Protein AF-A0A7R9DRI1-F1 (afdb_monomer_lite)

Radius of gyration: 30.31 Å; chains: 1; bounding box: 69×29×65 Å

Secondary structure (DSSP, 8-state):
------HHHHHHHHS----HHHHHHHHHHHHHHHHHHH-PPPTTTT----TTS------TTGGGG-------GGGG--

pLDDT: mean 75.47, std 11.57, range [42.84, 93.75]

Foldseek 3Di:
DPPPDDVVVVVVVVPDDDDPVVVVVVVVVVVVVVVVVVPDDDPCPVPDDDPPPDDPPPDVVVVVPDPPPPDDPVVPPD

Organism: Timema cristinae (NCBI:txid61476)

Structure (mmCIF, N/CA/C/O backbone):
data_AF-A0A7R9DRI1-F1
#
_entry.id   AF-A0A7R9DRI1-F1
#
loop_
_atom_site.group_PDB
_atom_site.id
_atom_site.type_symbol
_atom_site.label_atom_id
_atom_site.label_alt_id
_atom_site.label_comp_id
_atom_site.label_asym_id
_atom_site.label_entity_id
_atom_site.label_seq_id
_atom_site.pdbx_PDB_ins_code
_atom_site.Cartn_x
_atom_site.Cartn_y
_atom_site.Cartn_z
_atom_site.occupancy
_atom_site.B_iso_or_equiv
_atom_site.auth_seq_id
_atom_site.auth_comp_id
_atom_site.auth_asym_id
_atom_site.auth_atom_id
_atom_site.pdbx_PDB_model_num
ATOM 1 N N . MET A 1 1 ? -9.955 -10.491 -0.980 1.00 42.84 1 MET A N 1
ATOM 2 C CA . MET A 1 1 ? -10.260 -10.713 -2.412 1.00 42.84 1 MET A CA 1
ATOM 3 C C . MET A 1 1 ? -8.980 -11.146 -3.108 1.00 42.84 1 MET A C 1
ATOM 5 O O . MET A 1 1 ? -8.038 -10.370 -3.114 1.00 42.84 1 MET A O 1
ATOM 9 N N . ALA A 1 2 ? -8.903 -12.364 -3.648 1.00 52.56 2 ALA A N 1
ATOM 10 C CA . ALA A 1 2 ? -7.769 -12.746 -4.491 1.00 52.56 2 ALA A CA 1
ATOM 11 C C . ALA A 1 2 ? -7.882 -11.995 -5.829 1.00 52.56 2 ALA A C 1
ATOM 13 O O . ALA A 1 2 ? -8.906 -12.106 -6.509 1.00 52.56 2 ALA A O 1
ATOM 14 N N . ALA A 1 3 ? -6.875 -11.191 -6.177 1.00 64.25 3 ALA A N 1
ATOM 15 C CA . ALA A 1 3 ? -6.848 -10.472 -7.444 1.00 64.25 3 ALA A CA 1
ATOM 16 C C . ALA A 1 3 ? -6.899 -11.482 -8.603 1.00 64.25 3 ALA A C 1
ATOM 18 O O . ALA A 1 3 ? -6.045 -12.360 -8.724 1.00 64.25 3 ALA A O 1
ATOM 19 N N . ARG A 1 4 ? -7.934 -11.381 -9.443 1.00 66.00 4 ARG A N 1
ATOM 20 C CA . ARG A 1 4 ? -8.120 -12.215 -10.638 1.00 66.00 4 ARG A CA 1
ATOM 21 C C . ARG A 1 4 ? -7.200 -11.705 -11.743 1.00 66.00 4 ARG A C 1
ATOM 23 O O . ARG A 1 4 ? -7.656 -11.059 -12.679 1.00 66.00 4 ARG A O 1
ATOM 30 N N . GLU A 1 5 ? -5.905 -11.954 -11.628 1.00 68.75 5 GLU A N 1
ATOM 31 C CA . GLU A 1 5 ? -4.952 -11.639 -12.691 1.00 68.75 5 GLU A CA 1
ATOM 32 C C . GLU A 1 5 ? -4.412 -12.912 -13.350 1.00 68.75 5 GLU A C 1
ATOM 34 O O . GLU A 1 5 ? -4.108 -13.912 -12.704 1.00 68.75 5 GLU A O 1
ATOM 39 N N . SER A 1 6 ? -4.327 -12.885 -14.679 1.00 72.06 6 SER A N 1
ATOM 40 C CA . SER A 1 6 ? -3.805 -13.998 -15.470 1.00 72.06 6 SER A CA 1
ATOM 41 C C . SER A 1 6 ? -2.279 -14.020 -15.388 1.00 72.06 6 SER A C 1
ATOM 43 O O . SER A 1 6 ? -1.623 -13.106 -15.893 1.00 72.06 6 SER A O 1
ATOM 45 N N . GLY A 1 7 ? -1.704 -15.083 -14.814 1.00 71.06 7 GLY A N 1
ATOM 46 C CA . GLY A 1 7 ? -0.247 -15.266 -14.718 1.00 71.06 7 GLY A CA 1
ATOM 47 C C . GLY A 1 7 ? 0.473 -15.150 -16.068 1.00 71.06 7 GLY A C 1
ATOM 48 O O . GLY A 1 7 ? 1.540 -14.549 -16.153 1.00 71.06 7 GLY A O 1
ATOM 49 N N . ARG A 1 8 ? -0.181 -15.565 -17.165 1.00 65.38 8 ARG A N 1
ATOM 50 C CA . ARG A 1 8 ? 0.358 -15.427 -18.531 1.00 65.38 8 ARG A CA 1
ATOM 51 C C . ARG A 1 8 ? 0.632 -13.971 -18.926 1.00 65.38 8 ARG A C 1
ATOM 53 O O . ARG A 1 8 ? 1.577 -13.700 -19.661 1.00 65.38 8 ARG A O 1
ATOM 60 N N . ILE A 1 9 ? -0.182 -13.028 -18.447 1.00 68.00 9 ILE A N 1
ATOM 61 C CA . ILE A 1 9 ? -0.032 -11.595 -18.750 1.00 68.00 9 ILE A CA 1
ATOM 62 C C . ILE A 1 9 ? 1.129 -10.990 -17.948 1.00 68.00 9 ILE A C 1
ATOM 64 O O . ILE A 1 9 ? 1.839 -10.119 -18.463 1.00 68.00 9 ILE A O 1
ATOM 68 N N . LYS A 1 10 ? 1.348 -11.464 -16.714 1.00 70.00 10 LYS A N 1
ATOM 69 C CA . LYS A 1 10 ? 2.504 -11.082 -15.893 1.00 70.00 10 LYS A CA 1
ATOM 70 C C . LYS A 1 10 ? 3.809 -11.542 -16.540 1.00 70.00 10 LYS A C 1
ATOM 72 O O . LYS A 1 10 ? 4.681 -10.709 -16.785 1.00 70.00 10 LYS A O 1
ATOM 77 N N . ASP A 1 11 ? 3.894 -12.813 -16.920 1.00 67.81 11 ASP A N 1
ATOM 78 C CA . ASP A 1 11 ? 5.105 -13.391 -17.513 1.00 67.81 11 ASP A CA 1
ATOM 79 C C . ASP A 1 11 ? 5.465 -12.737 -18.853 1.00 67.81 11 ASP A C 1
ATOM 81 O O . ASP A 1 11 ? 6.625 -12.411 -19.112 1.00 67.81 11 ASP A O 1
ATOM 85 N N . ALA A 1 12 ? 4.466 -12.476 -19.702 1.00 69.94 12 ALA A N 1
ATOM 86 C CA . ALA A 1 12 ? 4.676 -11.789 -20.972 1.00 69.94 12 ALA A CA 1
ATOM 87 C C . ALA A 1 12 ? 5.176 -10.346 -20.781 1.00 69.94 12 ALA A C 1
ATOM 89 O O . ALA A 1 12 ? 6.002 -9.871 -21.557 1.00 69.94 12 ALA A O 1
ATOM 90 N N . ASN A 1 13 ? 4.715 -9.635 -19.746 1.00 70.94 13 ASN A N 1
ATOM 91 C CA . ASN A 1 13 ? 5.179 -8.275 -19.460 1.00 70.94 13 ASN A CA 1
ATOM 92 C C . ASN A 1 13 ? 6.595 -8.216 -18.880 1.00 70.94 13 ASN A C 1
ATOM 94 O O . ASN A 1 13 ? 7.274 -7.212 -19.103 1.00 70.94 13 ASN A O 1
ATOM 98 N N . GLN A 1 14 ? 7.034 -9.252 -18.159 1.00 69.69 14 GLN A N 1
ATOM 99 C CA . GLN A 1 14 ? 8.392 -9.335 -17.611 1.00 69.69 14 GLN A CA 1
ATOM 100 C C . GLN A 1 14 ? 9.445 -9.582 -18.697 1.00 69.69 14 GLN A C 1
ATOM 102 O O . GLN A 1 14 ? 10.548 -9.053 -18.614 1.00 69.69 14 GLN A O 1
ATOM 107 N N . LYS A 1 15 ? 9.094 -10.336 -19.745 1.00 74.69 15 LYS A N 1
ATOM 108 C CA . LYS A 1 15 ? 10.008 -10.673 -20.851 1.00 74.69 15 LYS A CA 1
ATOM 109 C C . LYS A 1 15 ? 10.155 -9.563 -21.900 1.00 74.69 15 LYS A C 1
ATOM 111 O O . LYS A 1 15 ? 10.985 -9.677 -22.798 1.00 74.69 15 LYS A O 1
ATOM 116 N N . ARG A 1 16 ? 9.354 -8.492 -21.827 1.00 79.94 16 ARG A N 1
ATOM 117 C CA . ARG A 1 16 ? 9.423 -7.373 -22.782 1.00 79.94 16 ARG A CA 1
ATOM 118 C C . ARG A 1 16 ? 10.607 -6.466 -22.459 1.00 79.94 16 ARG A C 1
ATOM 120 O O . ARG A 1 16 ? 10.641 -5.829 -21.409 1.00 79.94 16 ARG A O 1
ATOM 127 N N . VAL A 1 17 ? 11.532 -6.353 -23.409 1.00 78.69 17 VAL A N 1
ATOM 128 C CA . VAL A 1 17 ? 12.616 -5.368 -23.359 1.00 78.69 17 VAL A CA 1
ATOM 129 C C . VAL A 1 17 ? 12.024 -3.986 -23.638 1.00 78.69 17 VAL A C 1
ATOM 131 O O . VAL A 1 17 ? 11.423 -3.755 -24.684 1.00 78.69 17 VAL A O 1
ATOM 134 N N . LEU A 1 18 ? 12.152 -3.081 -22.669 1.00 82.56 18 LEU A N 1
ATOM 135 C CA . LEU A 1 18 ? 11.690 -1.696 -22.758 1.00 82.56 18 LEU A CA 1
ATOM 136 C C . LEU A 1 18 ? 12.874 -0.742 -22.871 1.00 82.56 18 LEU A C 1
ATOM 138 O O . LEU A 1 18 ? 13.912 -0.971 -22.236 1.00 82.56 18 LEU A O 1
ATOM 142 N N . ASP A 1 19 ? 12.665 0.356 -23.601 1.00 91.00 19 ASP A N 1
ATOM 143 C CA . ASP A 1 19 ? 13.580 1.494 -23.604 1.00 91.00 19 ASP A CA 1
ATOM 144 C C . ASP A 1 19 ? 13.725 2.106 -22.193 1.00 91.00 19 ASP A C 1
ATOM 146 O O . ASP A 1 19 ? 12.927 1.867 -21.273 1.00 91.00 19 ASP A O 1
ATOM 150 N N . GLU A 1 20 ? 14.792 2.877 -21.992 1.00 87.88 20 GLU A N 1
ATOM 151 C CA . GLU A 1 20 ? 15.121 3.438 -20.681 1.00 87.88 20 GLU A CA 1
ATOM 152 C C . GLU A 1 20 ? 14.034 4.402 -20.171 1.00 87.88 20 GLU A C 1
ATOM 154 O O . GLU A 1 20 ? 13.695 4.404 -18.983 1.00 87.88 20 GLU A O 1
ATOM 159 N N . ALA A 1 21 ? 13.431 5.183 -21.070 1.00 92.12 21 ALA A N 1
ATOM 160 C CA . ALA A 1 21 ? 12.399 6.153 -20.727 1.00 92.12 21 ALA A CA 1
ATOM 161 C C . ALA A 1 21 ? 11.108 5.469 -20.239 1.00 92.12 21 ALA A C 1
ATOM 163 O O . ALA A 1 21 ? 10.521 5.873 -19.232 1.00 92.12 21 ALA A O 1
ATOM 164 N N . ALA A 1 22 ? 10.680 4.401 -20.907 1.00 88.75 22 ALA A N 1
ATOM 165 C CA . ALA A 1 22 ? 9.533 3.579 -20.557 1.00 88.75 22 ALA A CA 1
ATOM 166 C C . ALA A 1 22 ? 9.765 2.834 -19.244 1.00 88.75 22 ALA A C 1
ATOM 168 O O . ALA A 1 22 ? 8.848 2.757 -18.424 1.00 88.75 22 ALA A O 1
ATOM 169 N N . ARG A 1 23 ? 10.991 2.354 -18.997 1.00 89.38 23 ARG A N 1
ATOM 170 C CA . ARG A 1 23 ? 11.367 1.743 -17.715 1.00 89.38 23 ARG A CA 1
ATOM 171 C C . ARG A 1 23 ? 11.241 2.742 -16.565 1.00 89.38 23 ARG A C 1
ATOM 173 O O . ARG A 1 23 ? 10.575 2.438 -15.577 1.00 89.38 23 ARG A O 1
ATOM 180 N N . LYS A 1 24 ? 11.780 3.957 -16.728 1.00 90.69 24 LYS A N 1
ATOM 181 C CA . LYS A 1 24 ? 11.657 5.045 -15.739 1.00 90.69 24 LYS A CA 1
ATOM 182 C C . LYS A 1 24 ? 10.200 5.453 -15.500 1.00 90.69 24 LYS A C 1
ATOM 184 O O . LYS A 1 24 ? 9.819 5.682 -14.357 1.00 90.69 24 LYS A O 1
ATOM 189 N N . ARG A 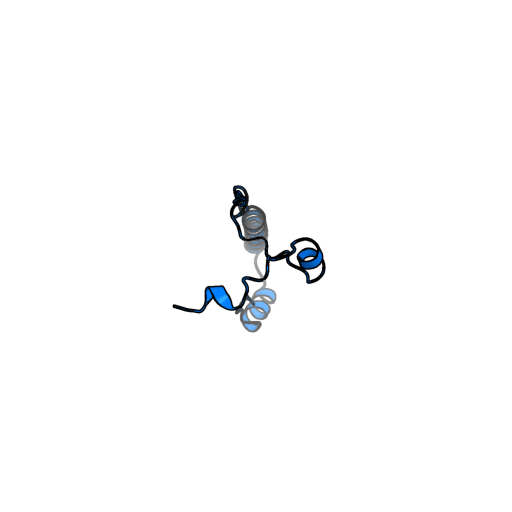1 25 ? 9.372 5.534 -16.551 1.00 93.50 25 ARG A N 1
ATOM 190 C CA . ARG A 1 25 ? 7.928 5.820 -16.421 1.00 93.50 25 ARG A CA 1
ATOM 191 C C . ARG A 1 25 ? 7.192 4.718 -15.659 1.00 93.50 25 ARG A C 1
ATOM 193 O O . ARG A 1 25 ? 6.390 5.021 -14.784 1.00 93.50 25 ARG A O 1
ATOM 200 N N . ARG A 1 26 ? 7.469 3.446 -15.969 1.00 91.06 26 ARG A N 1
ATOM 201 C CA . ARG A 1 26 ? 6.844 2.302 -15.290 1.00 91.06 26 ARG A CA 1
ATOM 202 C C . ARG A 1 26 ? 7.232 2.246 -13.811 1.00 91.06 26 ARG A C 1
ATOM 204 O O . ARG A 1 26 ? 6.354 2.024 -12.988 1.00 91.06 26 ARG A O 1
ATOM 211 N N . ALA A 1 27 ? 8.503 2.485 -13.489 1.00 89.88 27 ALA A N 1
ATOM 212 C CA . ALA A 1 27 ? 8.975 2.557 -12.108 1.00 89.88 27 ALA A CA 1
ATOM 213 C C . ALA A 1 27 ? 8.273 3.678 -11.324 1.00 89.88 27 ALA A C 1
ATOM 215 O O . ALA A 1 27 ? 7.711 3.408 -10.270 1.00 89.88 27 ALA A O 1
ATOM 216 N N . ARG A 1 28 ? 8.214 4.900 -11.877 1.00 93.38 28 ARG A N 1
ATOM 217 C CA . ARG A 1 28 ? 7.495 6.024 -11.249 1.00 93.38 28 ARG A CA 1
ATOM 218 C C . ARG A 1 28 ? 6.023 5.714 -11.004 1.00 93.38 28 ARG A C 1
ATOM 220 O O . ARG A 1 28 ? 5.560 5.844 -9.883 1.00 93.38 28 ARG A O 1
ATOM 227 N N . LYS A 1 29 ? 5.323 5.193 -12.015 1.00 93.75 29 LYS A N 1
ATOM 228 C CA . LYS A 1 29 ? 3.912 4.808 -11.880 1.00 93.75 29 LYS A CA 1
ATOM 229 C C . LYS A 1 29 ? 3.690 3.742 -10.800 1.00 93.75 29 LYS A C 1
ATOM 231 O O . LYS A 1 29 ? 2.661 3.762 -10.135 1.00 93.75 29 LYS A O 1
ATOM 236 N N . ALA A 1 30 ? 4.620 2.796 -10.649 1.00 89.81 30 ALA A N 1
ATOM 237 C CA . ALA A 1 30 ? 4.536 1.786 -9.598 1.00 89.81 30 ALA A CA 1
ATOM 238 C C . ALA A 1 30 ? 4.688 2.410 -8.202 1.00 89.81 30 ALA A C 1
ATOM 240 O O . ALA A 1 30 ? 3.916 2.072 -7.314 1.00 89.81 30 ALA A O 1
ATOM 241 N N . VAL A 1 31 ? 5.628 3.346 -8.031 1.00 90.38 31 VAL A N 1
ATOM 242 C CA . VAL A 1 31 ? 5.818 4.080 -6.769 1.00 90.38 31 VAL A CA 1
ATOM 243 C C . VAL A 1 31 ? 4.598 4.943 -6.447 1.00 90.38 31 VAL A C 1
ATOM 245 O O . VAL A 1 31 ? 4.029 4.786 -5.376 1.00 90.38 31 VAL A O 1
ATOM 248 N N . GLU A 1 32 ? 4.119 5.749 -7.397 1.00 89.69 32 GLU A N 1
ATOM 249 C CA . GLU A 1 32 ? 2.922 6.588 -7.224 1.00 89.69 32 GLU A CA 1
ATOM 250 C C . GLU A 1 32 ? 1.683 5.757 -6.844 1.00 89.69 32 GLU A C 1
ATOM 252 O O . GLU A 1 32 ? 0.864 6.183 -6.034 1.00 89.69 32 GLU A O 1
ATOM 257 N N . ALA A 1 33 ? 1.527 4.559 -7.418 1.00 88.88 33 ALA A N 1
ATOM 258 C CA . ALA A 1 33 ? 0.428 3.665 -7.065 1.00 88.88 33 ALA A CA 1
ATOM 259 C C . ALA A 1 33 ? 0.540 3.153 -5.621 1.00 88.88 33 ALA A C 1
ATOM 261 O O . ALA A 1 33 ? -0.467 3.117 -4.922 1.00 88.88 33 ALA A O 1
ATOM 262 N N . LEU A 1 34 ? 1.748 2.792 -5.172 1.00 87.38 34 LEU A N 1
ATOM 263 C CA . LEU A 1 34 ? 1.991 2.368 -3.790 1.00 87.38 34 LEU A CA 1
ATOM 264 C C . LEU A 1 34 ? 1.789 3.518 -2.798 1.00 87.38 34 LEU A C 1
ATOM 266 O O . LEU A 1 34 ? 1.234 3.308 -1.728 1.00 87.38 34 LEU A O 1
ATOM 270 N N . GLU A 1 35 ? 2.202 4.735 -3.146 1.00 87.06 35 GLU A N 1
ATOM 271 C CA . GLU A 1 35 ? 1.996 5.919 -2.305 1.00 87.06 35 GLU A CA 1
ATOM 272 C C . GLU A 1 35 ? 0.509 6.240 -2.136 1.00 87.06 35 GLU A C 1
ATOM 274 O O . GLU A 1 35 ? 0.055 6.471 -1.018 1.00 87.06 35 GLU A O 1
ATOM 279 N N . ARG A 1 36 ? -0.269 6.189 -3.226 1.00 85.44 36 ARG A N 1
ATOM 280 C CA . ARG A 1 36 ? -1.725 6.397 -3.172 1.00 85.44 36 ARG A CA 1
ATOM 281 C C . ARG A 1 36 ? -2.452 5.294 -2.417 1.00 85.44 36 ARG A C 1
ATOM 283 O O . ARG A 1 36 ? -3.475 5.582 -1.816 1.00 85.44 36 ARG A O 1
ATOM 290 N N . ASP A 1 37 ? -1.958 4.059 -2.472 1.00 81.81 37 ASP A N 1
ATOM 291 C CA . ASP A 1 37 ? -2.584 2.938 -1.768 1.00 81.81 37 ASP A CA 1
ATOM 292 C C . ASP A 1 37 ? -2.229 2.895 -0.274 1.00 81.81 37 ASP A C 1
ATOM 294 O O . ASP A 1 37 ? -3.000 2.420 0.550 1.00 81.81 37 ASP A O 1
ATOM 298 N N . ASN A 1 38 ? -1.067 3.426 0.101 1.00 79.44 38 ASN A N 1
ATOM 299 C CA . ASN A 1 38 ? -0.682 3.546 1.506 1.00 79.44 38 ASN A CA 1
ATOM 300 C C . ASN A 1 38 ? -1.328 4.758 2.192 1.00 79.44 38 ASN A C 1
ATOM 302 O O . ASN A 1 38 ? -1.440 4.772 3.416 1.00 79.44 38 ASN A O 1
ATOM 306 N N . PHE A 1 39 ? -1.734 5.772 1.425 1.00 75.69 39 PHE A N 1
ATOM 307 C CA . PHE A 1 39 ? -2.386 6.975 1.935 1.00 75.69 39 PHE A CA 1
ATOM 308 C C . PHE A 1 39 ? -3.897 6.927 1.684 1.00 75.69 39 PHE A C 1
ATOM 310 O O . PHE A 1 39 ? -4.443 7.719 0.916 1.00 75.69 39 PHE A O 1
ATOM 317 N N . HIS A 1 40 ? -4.569 5.977 2.333 1.00 76.62 40 HIS A N 1
ATOM 318 C CA . HIS A 1 40 ? -6.026 5.995 2.447 1.00 76.62 40 HIS A CA 1
ATOM 319 C C . HIS A 1 40 ? -6.417 6.535 3.814 1.00 76.62 40 HIS A C 1
ATOM 321 O O . HIS A 1 40 ? -5.845 6.132 4.829 1.00 76.62 40 HIS A O 1
ATOM 327 N N . ASP A 1 41 ? -7.415 7.414 3.839 1.00 79.50 41 ASP A N 1
ATOM 328 C CA . ASP A 1 41 ? -8.061 7.800 5.087 1.00 79.50 41 ASP A CA 1
ATOM 329 C C . ASP A 1 41 ? -8.666 6.545 5.726 1.00 79.50 41 ASP A C 1
ATOM 331 O O . ASP A 1 41 ? -9.371 5.780 5.058 1.00 79.50 41 ASP A O 1
ATOM 335 N N . ASP A 1 42 ? -8.365 6.308 7.007 1.00 83.50 42 ASP A N 1
ATOM 336 C CA . ASP A 1 42 ? -8.965 5.198 7.745 1.00 83.50 42 ASP A CA 1
ATOM 337 C C . ASP A 1 42 ? -10.494 5.364 7.682 1.00 83.50 42 ASP A C 1
ATOM 339 O O . ASP A 1 42 ? -11.020 6.356 8.203 1.00 83.50 42 ASP A O 1
ATOM 343 N N . PRO A 1 43 ? -11.240 4.419 7.072 1.00 85.06 43 PRO A N 1
ATOM 344 C CA . PRO A 1 43 ? -12.697 4.510 6.974 1.00 85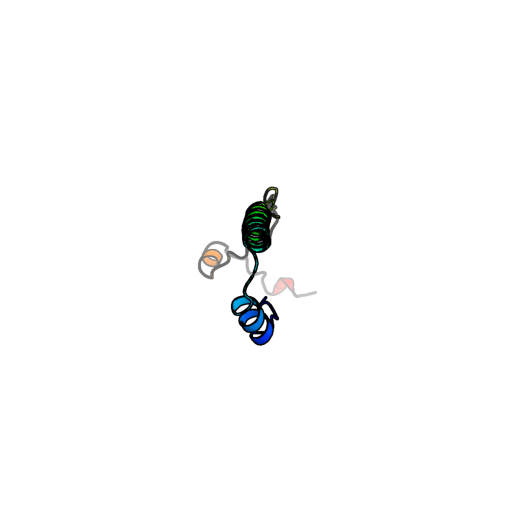.06 43 PRO A CA 1
ATOM 345 C C . PRO A 1 43 ? -13.388 4.524 8.348 1.00 85.06 43 PRO A C 1
ATOM 347 O O . PRO A 1 43 ? -14.599 4.741 8.438 1.00 85.06 43 PRO A O 1
ATOM 350 N N . HIS A 1 44 ? -12.642 4.271 9.423 1.00 85.19 44 HIS A N 1
ATOM 351 C CA . HIS A 1 44 ? -13.085 4.291 10.806 1.00 85.19 44 HIS A CA 1
ATOM 352 C C . HIS A 1 44 ? -12.397 5.369 11.658 1.00 85.19 44 HIS A C 1
ATOM 354 O O . HIS A 1 44 ? -12.568 5.341 12.877 1.00 85.19 44 HIS A O 1
ATOM 360 N N . ALA A 1 45 ? -11.695 6.342 11.058 1.00 85.56 45 ALA A N 1
ATOM 361 C CA . ALA A 1 45 ? -11.023 7.429 11.782 1.00 85.56 45 ALA A CA 1
ATOM 362 C C . ALA A 1 45 ? -11.955 8.162 12.770 1.00 85.56 45 ALA A C 1
ATOM 364 O O . ALA A 1 45 ? -11.571 8.434 13.906 1.00 85.56 45 ALA A O 1
ATOM 365 N N . ASP A 1 46 ? -13.209 8.394 12.368 1.00 84.31 46 ASP A N 1
ATOM 366 C CA . ASP A 1 46 ? -14.238 9.057 13.180 1.00 84.31 46 ASP A CA 1
ATOM 367 C C . ASP A 1 46 ? -15.236 8.075 13.824 1.00 84.31 46 ASP A C 1
ATOM 369 O O . ASP A 1 46 ? -16.345 8.457 14.215 1.00 84.31 46 ASP A O 1
ATOM 373 N N . LEU A 1 47 ? -14.903 6.781 13.922 1.00 86.06 47 LEU A N 1
ATOM 374 C CA . LEU A 1 47 ? -15.832 5.779 14.446 1.00 86.06 47 LEU A CA 1
ATOM 375 C C . LEU A 1 47 ? -16.062 5.969 15.951 1.00 86.06 47 LEU A C 1
ATOM 377 O O . LEU A 1 47 ? -15.367 5.421 16.809 1.00 86.06 47 LEU A O 1
ATOM 381 N N . VAL A 1 48 ? -17.126 6.691 16.289 1.00 84.44 48 VAL A N 1
ATOM 382 C CA . VAL A 1 48 ? -17.605 6.796 17.665 1.00 84.44 48 VAL A CA 1
ATOM 383 C C . VAL A 1 48 ? -18.443 5.566 17.997 1.00 84.44 48 VAL A C 1
ATOM 385 O O . VAL A 1 48 ? -19.611 5.445 17.619 1.00 84.44 48 VAL A O 1
ATOM 388 N N . MET A 1 49 ? -17.859 4.645 18.761 1.00 82.12 49 MET A N 1
ATOM 389 C CA . MET A 1 49 ? -18.586 3.487 19.274 1.00 82.12 49 MET A CA 1
ATOM 390 C C . MET A 1 49 ? -19.690 3.935 20.239 1.00 82.12 49 MET A C 1
ATOM 392 O O . MET A 1 49 ? -19.437 4.481 21.316 1.00 82.12 49 MET A O 1
ATOM 396 N N . SER A 1 50 ? -20.945 3.684 19.864 1.00 82.25 50 SER A N 1
ATOM 397 C CA . SER A 1 50 ? -22.089 4.004 20.714 1.00 82.25 50 SER A CA 1
ATOM 398 C C . SER A 1 50 ? -22.045 3.196 22.014 1.00 82.25 50 SER A C 1
ATOM 400 O O . SER A 1 50 ? -21.980 1.967 22.017 1.00 82.25 50 SER A O 1
ATOM 402 N N . LYS A 1 51 ? -22.177 3.882 23.155 1.00 81.00 51 LYS A N 1
ATOM 403 C CA . LYS A 1 51 ? -22.290 3.237 24.478 1.00 81.00 51 LYS A CA 1
ATOM 404 C C . LYS A 1 51 ? -23.552 2.372 24.624 1.00 81.00 51 LYS A C 1
ATOM 406 O O . LYS A 1 51 ? -23.652 1.620 25.589 1.00 81.00 51 LYS A O 1
ATOM 411 N N . LYS A 1 52 ? -24.509 2.486 23.693 1.00 81.00 52 LYS A N 1
ATOM 412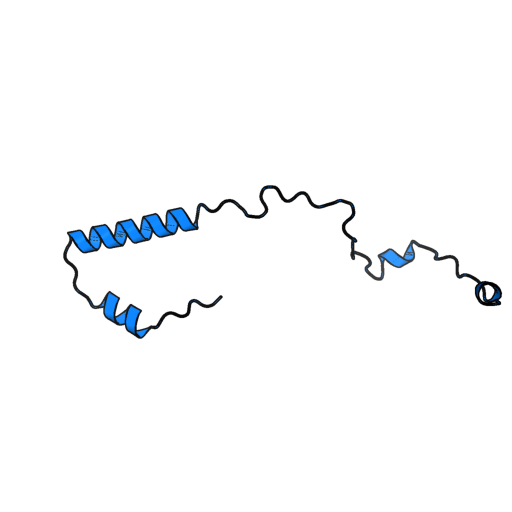 C CA . LYS A 1 52 ? -25.753 1.700 23.654 1.00 81.00 52 LYS A CA 1
ATOM 413 C C . LYS A 1 52 ? -25.615 0.392 22.867 1.00 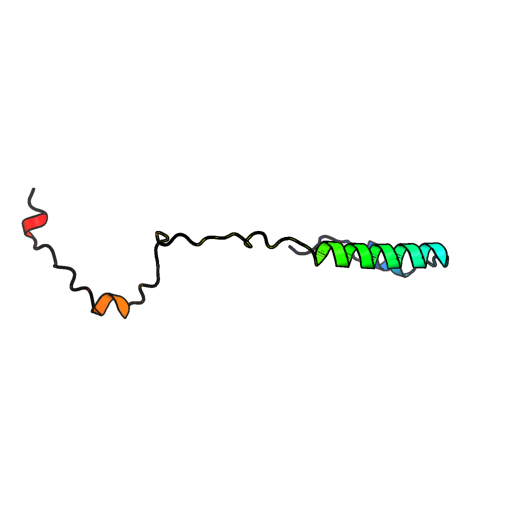81.00 52 LYS A C 1
ATOM 415 O O . LYS A 1 52 ? -26.596 -0.338 22.764 1.00 81.00 52 LYS A O 1
ATOM 420 N N . VAL A 1 53 ? -24.442 0.093 22.300 1.00 80.00 53 VAL A N 1
ATOM 421 C CA . VAL A 1 53 ? -24.217 -1.182 21.607 1.00 80.00 53 VAL A CA 1
ATOM 422 C C . VAL A 1 53 ? -24.340 -2.329 22.621 1.00 80.00 53 VAL A C 1
ATOM 424 O O . VAL A 1 53 ? -23.718 -2.258 23.688 1.00 80.00 53 VAL A O 1
ATOM 427 N N . PRO A 1 54 ? -25.136 -3.377 22.328 1.00 80.75 54 PRO A N 1
ATOM 428 C CA . PRO A 1 54 ? -25.262 -4.533 23.204 1.00 80.75 54 PRO A CA 1
ATOM 429 C C . PRO A 1 54 ? -23.894 -5.161 23.474 1.00 80.75 54 PRO A C 1
ATOM 431 O O . PRO A 1 54 ? -23.191 -5.595 22.562 1.00 80.75 54 PRO A O 1
ATOM 434 N N . LYS A 1 55 ? -23.501 -5.201 24.747 1.00 77.00 55 LYS A N 1
ATOM 435 C CA . LYS A 1 55 ? -22.271 -5.865 25.173 1.00 77.00 55 LYS A CA 1
ATOM 436 C C . LYS A 1 55 ? -22.580 -7.340 25.380 1.00 77.00 55 LYS A C 1
ATOM 438 O O . LYS A 1 55 ? -23.038 -7.729 26.448 1.00 77.00 55 LYS A O 1
ATOM 443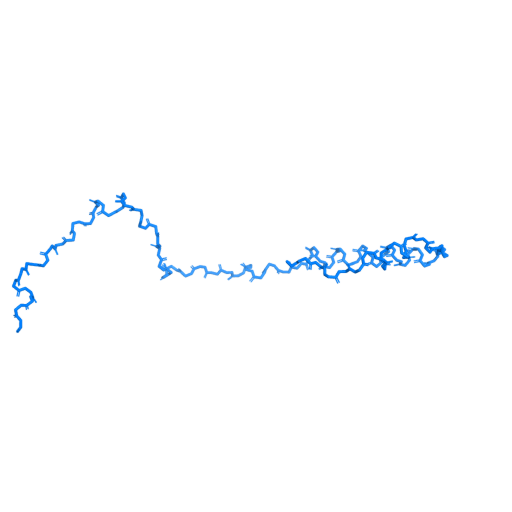 N N . PHE A 1 56 ? -22.301 -8.166 24.379 1.00 73.44 56 PHE A N 1
ATOM 444 C CA . PHE A 1 56 ? -22.414 -9.628 24.477 1.00 73.44 56 PHE A CA 1
ATOM 445 C C . PHE A 1 56 ? -21.256 -10.260 25.276 1.00 73.44 56 PHE A C 1
ATOM 447 O O . PHE A 1 56 ? -20.843 -11.380 25.006 1.00 73.44 56 PHE A O 1
ATOM 454 N N . GLN A 1 57 ? -20.727 -9.554 26.282 1.00 68.44 57 GLN A N 1
ATOM 455 C CA . GLN A 1 57 ? -19.710 -10.064 27.210 1.00 68.44 57 GLN A CA 1
ATOM 456 C C . GLN A 1 57 ? -20.321 -10.949 28.310 1.00 68.44 57 GLN A C 1
ATOM 458 O O . GLN A 1 57 ? -19.680 -11.181 29.334 1.00 68.44 57 GLN A O 1
ATOM 463 N N . GLU A 1 58 ? -21.552 -11.441 28.126 1.00 62.81 58 GLU A N 1
ATOM 464 C CA . GLU A 1 58 ? -22.121 -12.436 29.031 1.00 62.81 58 GLU A CA 1
ATOM 465 C C . GLU A 1 58 ? -21.439 -13.792 28.803 1.00 62.81 58 GLU A C 1
ATOM 467 O O . GLU A 1 58 ? -21.941 -14.664 28.100 1.00 62.81 58 GLU A O 1
ATOM 472 N N . THR A 1 59 ? -20.267 -13.985 29.406 1.00 66.50 59 THR A N 1
ATOM 473 C CA . THR A 1 59 ? -19.759 -15.327 29.700 1.00 66.50 59 THR A CA 1
ATOM 474 C C . THR A 1 59 ? -20.577 -15.908 30.857 1.00 66.50 59 THR A C 1
ATOM 476 O O . THR A 1 59 ? -21.065 -15.162 31.711 1.00 66.50 59 THR A O 1
ATOM 479 N N . LEU A 1 60 ? -20.718 -17.238 30.927 1.00 61.75 60 LEU A N 1
ATOM 480 C CA . LEU A 1 60 ? -21.429 -17.954 32.009 1.00 61.75 60 LEU A CA 1
ATOM 481 C C . LEU A 1 60 ? -21.001 -17.520 33.430 1.00 61.75 60 LEU A C 1
ATOM 483 O O . LEU A 1 60 ? -21.748 -17.681 34.394 1.00 61.75 60 LEU A O 1
ATOM 487 N N . GLU A 1 61 ? -19.812 -16.938 33.560 1.00 61.00 61 GLU A N 1
ATOM 488 C CA . GLU A 1 61 ? -19.246 -16.406 34.797 1.00 61.00 61 GLU A CA 1
ATOM 489 C C . GLU A 1 61 ? -19.917 -15.097 35.257 1.00 61.00 61 GLU A C 1
ATOM 491 O O . GLU A 1 61 ? -20.172 -14.907 36.445 1.00 61.00 61 GLU A O 1
ATOM 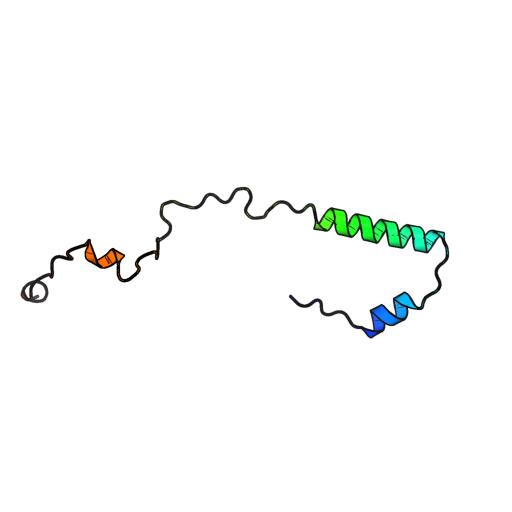496 N N . SER A 1 62 ? -20.308 -14.230 34.317 1.00 59.81 62 SER A N 1
ATOM 497 C CA . SER A 1 62 ? -20.966 -12.941 34.587 1.00 59.81 62 SER A CA 1
ATOM 498 C C . SER A 1 62 ? -22.439 -13.064 35.019 1.00 59.81 62 SER A C 1
ATOM 500 O O . SER A 1 62 ? -22.960 -12.192 35.720 1.00 59.81 62 SER A O 1
ATOM 502 N N . GLN A 1 63 ? -23.110 -14.177 34.691 1.00 56.94 63 GLN A N 1
ATOM 503 C CA . GLN A 1 63 ? -24.485 -14.450 35.133 1.00 56.94 63 GLN A CA 1
ATOM 504 C C . GLN A 1 63 ? -24.590 -14.823 36.619 1.00 56.94 63 GLN A C 1
ATOM 506 O O . GLN A 1 63 ? -25.673 -14.726 37.198 1.00 56.94 63 GLN A O 1
ATOM 511 N N . ARG A 1 64 ? -23.478 -15.175 37.278 1.00 58.88 64 ARG A N 1
ATOM 512 C CA . ARG A 1 64 ? -23.471 -15.566 38.700 1.00 58.88 64 ARG A CA 1
ATOM 513 C C . ARG A 1 64 ? -23.781 -14.406 39.659 1.00 58.88 64 ARG A C 1
ATOM 515 O O . ARG A 1 64 ? -24.133 -14.653 40.809 1.00 58.88 64 ARG A O 1
ATOM 522 N N . GLY A 1 65 ? -23.700 -13.152 39.197 1.00 56.31 65 GLY A N 1
ATOM 523 C CA . GLY A 1 65 ? -23.965 -11.953 40.006 1.00 56.31 65 GLY A CA 1
ATOM 524 C C . GLY A 1 65 ? -25.398 -11.408 39.939 1.00 56.31 65 GLY A C 1
ATOM 525 O O . GLY A 1 65 ? -25.814 -10.660 40.822 1.00 56.31 65 GLY A O 1
ATOM 526 N N . ARG A 1 66 ? -26.193 -11.776 38.926 1.00 60.47 66 ARG A N 1
ATOM 527 C CA . ARG A 1 66 ? -27.587 -11.321 38.802 1.00 60.47 66 ARG A CA 1
ATOM 528 C C . ARG A 1 66 ? -28.525 -12.437 39.239 1.00 60.47 66 ARG A C 1
ATOM 530 O O . ARG A 1 66 ? -28.956 -13.247 38.425 1.00 60.47 66 ARG A O 1
ATOM 537 N N . LYS A 1 67 ? -28.904 -12.443 40.524 1.00 62.06 67 LYS A N 1
ATOM 538 C CA . LYS A 1 67 ? -30.071 -13.202 41.006 1.00 62.06 67 LYS A CA 1
ATOM 539 C C . LYS A 1 67 ? -31.317 -12.700 40.270 1.00 62.06 67 LYS A C 1
ATOM 541 O O . LYS A 1 67 ? -31.978 -11.756 40.701 1.00 62.06 67 LYS A O 1
ATOM 546 N N . LYS A 1 68 ? -31.623 -13.315 39.128 1.00 65.19 68 LYS A N 1
ATOM 547 C CA . LYS A 1 68 ? -32.889 -13.152 38.417 1.00 65.19 68 LYS A CA 1
ATOM 548 C C . LYS A 1 68 ? -33.965 -13.628 39.393 1.00 65.19 68 LYS A C 1
ATOM 550 O O . LYS A 1 68 ? -33.988 -14.807 39.734 1.00 65.19 68 LYS A O 1
ATOM 555 N N . LYS A 1 69 ? -34.802 -12.719 39.912 1.00 65.50 69 LYS A N 1
ATOM 556 C CA . LYS A 1 69 ? -35.967 -13.119 40.711 1.00 65.50 69 LYS A CA 1
ATOM 557 C C . LYS A 1 69 ? -36.811 -14.029 39.824 1.00 65.50 69 LYS A C 1
ATOM 559 O O . LYS A 1 69 ? -37.370 -13.574 38.828 1.00 65.50 69 LYS A O 1
ATOM 564 N N . THR A 1 70 ? -36.831 -15.317 40.141 1.00 64.25 70 THR A N 1
ATOM 565 C CA . THR A 1 70 ? -37.698 -16.293 39.492 1.00 64.25 70 THR A CA 1
ATOM 566 C C . THR A 1 70 ? -39.130 -15.840 39.739 1.00 64.25 70 THR A C 1
ATOM 568 O O . THR A 1 70 ? -39.585 -15.824 40.882 1.00 64.25 70 THR A O 1
ATOM 571 N N . LYS A 1 71 ? -39.819 -15.384 38.689 1.00 68.44 71 LYS A N 1
ATOM 572 C CA . LYS A 1 71 ? -41.255 -15.119 38.770 1.00 68.44 71 LYS A CA 1
ATOM 573 C C . LYS A 1 71 ? -41.925 -16.463 39.055 1.00 68.44 71 LYS A C 1
ATOM 575 O O . LYS A 1 71 ? -41.740 -17.404 38.286 1.00 68.44 71 LYS A O 1
ATOM 580 N N . GLY A 1 72 ? -42.587 -16.562 40.206 1.00 71.56 72 GLY A N 1
ATOM 581 C CA . GLY A 1 72 ? -43.277 -17.774 40.637 1.00 71.56 72 GLY A CA 1
ATOM 582 C C . GLY A 1 72 ? -44.401 -18.158 39.677 1.00 71.56 72 GLY A C 1
ATOM 583 O O . GLY A 1 72 ? -44.822 -17.351 38.846 1.00 71.56 72 GLY A O 1
ATOM 584 N N . ALA A 1 73 ? -44.886 -19.392 39.814 1.00 68.50 73 ALA A N 1
ATOM 585 C CA . ALA A 1 73 ? -45.922 -19.985 38.965 1.00 68.50 73 ALA A CA 1
ATOM 586 C C . ALA A 1 73 ? -47.209 -19.142 38.859 1.00 68.50 73 ALA A C 1
ATOM 588 O O . ALA A 1 73 ? -47.959 -19.279 37.897 1.00 68.50 73 ALA A O 1
ATOM 589 N N . ASP A 1 74 ? -47.441 -18.230 39.802 1.00 67.12 74 ASP A N 1
ATOM 590 C CA . ASP A 1 74 ? -48.597 -17.333 39.801 1.00 67.12 74 ASP A CA 1
ATOM 591 C C . ASP A 1 74 ? -48.511 -16.206 38.758 1.00 67.12 74 ASP A C 1
ATOM 593 O O . ASP A 1 74 ? -49.514 -15.565 38.475 1.00 67.12 74 ASP A O 1
ATOM 597 N N . TYR A 1 75 ? -47.353 -15.981 38.123 1.00 67.81 75 TYR A N 1
ATOM 598 C CA . TYR A 1 75 ? -47.215 -14.979 37.054 1.00 67.81 75 TYR A CA 1
ATOM 599 C C . TYR A 1 75 ? -47.879 -15.391 35.726 1.00 67.81 75 TYR A C 1
ATOM 601 O O . TYR A 1 75 ? -48.144 -14.532 34.891 1.00 67.81 75 TYR A O 1
ATOM 609 N N . TYR A 1 76 ? -48.134 -16.687 35.524 1.00 66.88 76 TYR A N 1
ATOM 610 C CA . TYR A 1 76 ? -48.702 -17.233 34.283 1.00 66.88 76 TYR A CA 1
ATOM 611 C C . TYR A 1 76 ? -50.161 -17.680 34.415 1.00 66.88 76 TYR A C 1
ATOM 613 O O . TYR A 1 76 ? -50.708 -18.254 33.479 1.00 66.88 76 TYR A O 1
ATOM 621 N N . LYS A 1 77 ? -50.801 -17.420 35.558 1.00 69.25 77 LYS A N 1
ATOM 622 C CA . LYS A 1 77 ? -52.241 -17.630 35.717 1.00 69.25 77 LYS A CA 1
ATOM 623 C C . LYS A 1 77 ? -52.960 -16.353 35.274 1.00 69.25 77 LYS A C 1
ATOM 625 O O . LYS A 1 77 ? -53.234 -15.484 36.098 1.00 69.25 77 LYS A O 1
ATOM 630 N N . GLN A 1 78 ? -53.177 -16.223 33.968 1.00 56.91 78 GLN A N 1
ATOM 631 C CA . GLN A 1 78 ? -54.232 -15.381 33.398 1.00 56.91 78 GLN A CA 1
ATOM 632 C C . GLN A 1 78 ? -55.342 -16.277 32.868 1.00 56.91 78 GLN A C 1
ATOM 634 O O . GLN A 1 78 ? -55.000 -17.363 32.347 1.00 56.91 78 GLN A O 1
#

Sequence (78 aa):
MAARESGRIKDANQKRVLDEAARKRRARKAVEALERDNFHDDPHADLVMSKKVPKFQETLESQRGRKKKTKGADYYKQ